Protein AF-A0A1H0FDY7-F1 (afdb_monomer)

Solvent-accessible surface area (backbone atoms only — not comparable to full-atom values): 5408 Å² total; per-residue (Å²): 113,71,66,62,55,48,51,53,49,35,74,75,29,66,67,55,36,52,47,36,64,77,40,43,67,60,53,36,43,76,73,71,44,87,73,62,88,90,58,86,84,80,80,81,82,79,51,102,89,45,86,84,82,87,80,78,88,73,82,69,96,65,94,69,54,70,70,58,46,50,66,47,40,72,77,54,82,73,87,124

Sequence (80 aa):
MKEKELLLSLLSDAELMAKFKENPKAVLKEKGIDVPEDVEIRVVEETEKVKYFVIPYVGSDAPASIEELEQRTAKYWIIA

InterPro domains:
  IPR004232 Nitrile hydratase alpha/Thiocyanate hydrolase gamma [PF02979] (18-58)
  IPR036648 Nitrile hydratase alpha /Thiocyanate hydrolase gamma superfamily [G3DSA:3.90.330.10] (10-78)
  IPR036648 Nitrile hydratase alpha /Thiocyanate hydrolase gamma superfamily [SSF56209] (13-57)

Structure (mmCIF, N/CA/C/O backbone):
data_AF-A0A1H0FDY7-F1
#
_entry.id   AF-A0A1H0FDY7-F1
#
loop_
_atom_site.group_PDB
_atom_site.id
_atom_site.type_symbol
_atom_site.label_atom_id
_atom_site.label_alt_id
_atom_site.label_comp_id
_atom_site.label_asym_id
_atom_site.label_entity_id
_atom_site.label_seq_id
_atom_site.pdbx_PDB_ins_code
_atom_site.Cartn_x
_atom_site.Cartn_y
_atom_site.Cartn_z
_atom_site.occupancy
_atom_site.B_iso_or_equiv
_atom_site.auth_seq_id
_atom_site.auth_comp_id
_atom_site.auth_asym_id
_atom_site.auth_atom_id
_atom_site.pdbx_PDB_model_num
ATOM 1 N N . MET A 1 1 ? 9.427 13.181 1.458 1.00 48.91 1 MET A N 1
ATOM 2 C CA . MET A 1 1 ? 8.799 14.016 2.521 1.00 48.91 1 MET A CA 1
ATOM 3 C C . MET A 1 1 ? 7.277 13.928 2.477 1.00 48.91 1 MET A C 1
ATOM 5 O O . MET A 1 1 ? 6.702 13.628 3.514 1.00 48.91 1 MET A O 1
ATOM 9 N N . LYS A 1 2 ? 6.646 14.053 1.297 1.00 64.88 2 LYS A N 1
ATOM 10 C CA . LYS A 1 2 ? 5.183 13.974 1.133 1.00 64.88 2 LYS A CA 1
ATOM 11 C C . LYS A 1 2 ? 4.536 12.690 1.681 1.00 64.88 2 LYS A C 1
ATOM 13 O O . LYS A 1 2 ? 3.439 12.762 2.223 1.00 64.88 2 LYS A O 1
ATOM 18 N N . GLU A 1 3 ? 5.200 11.531 1.594 1.00 66.38 3 GLU A N 1
ATOM 19 C CA . GLU A 1 3 ? 4.631 10.267 2.101 1.00 66.38 3 GLU A CA 1
ATOM 20 C C . GLU A 1 3 ? 4.518 10.224 3.629 1.00 66.38 3 GLU A C 1
ATOM 22 O O . GLU A 1 3 ? 3.513 9.762 4.165 1.00 66.38 3 GLU A O 1
ATOM 27 N N . LYS A 1 4 ? 5.520 10.746 4.348 1.00 73.44 4 LYS A N 1
ATOM 28 C CA . LYS A 1 4 ? 5.490 10.790 5.817 1.00 73.44 4 LYS A CA 1
ATOM 29 C C . LYS A 1 4 ? 4.396 11.734 6.314 1.00 73.44 4 LYS A C 1
ATOM 31 O O . LYS A 1 4 ? 3.698 11.420 7.270 1.00 73.44 4 LYS A O 1
ATOM 36 N N . GLU A 1 5 ? 4.221 12.869 5.646 1.00 79.31 5 GLU A N 1
ATOM 37 C CA . GLU A 1 5 ? 3.142 13.817 5.942 1.00 79.31 5 GLU A CA 1
ATOM 38 C C . GLU A 1 5 ? 1.761 13.213 5.659 1.00 79.31 5 GLU A C 1
ATOM 40 O O . GLU A 1 5 ? 0.834 13.398 6.447 1.00 79.31 5 GLU A O 1
ATOM 45 N N . LEU A 1 6 ? 1.633 12.431 4.580 1.00 80.31 6 LEU A N 1
ATOM 46 C CA . LEU A 1 6 ? 0.417 11.676 4.289 1.00 80.31 6 LEU A CA 1
ATOM 47 C C . LEU A 1 6 ? 0.096 10.694 5.420 1.00 80.31 6 LEU A C 1
ATOM 49 O O . LEU A 1 6 ? -1.025 10.716 5.926 1.00 80.31 6 LEU A O 1
ATOM 53 N N . LEU A 1 7 ? 1.080 9.905 5.859 1.00 80.69 7 LEU A N 1
ATOM 54 C CA . LEU A 1 7 ? 0.912 8.946 6.951 1.00 80.69 7 LEU A CA 1
ATOM 55 C C . LEU A 1 7 ? 0.471 9.630 8.254 1.00 80.69 7 LEU A C 1
ATOM 57 O O . LEU A 1 7 ? -0.472 9.182 8.898 1.00 80.69 7 LEU A O 1
ATOM 61 N N . LEU A 1 8 ? 1.096 10.753 8.616 1.00 84.69 8 LEU A N 1
ATOM 62 C CA . LEU A 1 8 ? 0.707 11.519 9.805 1.00 84.69 8 LEU A CA 1
ATOM 63 C C . LEU A 1 8 ? -0.714 12.084 9.686 1.00 84.69 8 LEU A C 1
ATOM 65 O O . LEU A 1 8 ? -1.456 12.066 10.667 1.00 84.69 8 LEU A O 1
ATOM 69 N N . SER A 1 9 ? -1.113 12.543 8.495 1.00 81.81 9 SER A N 1
ATOM 70 C CA . SER A 1 9 ? -2.480 13.022 8.260 1.00 81.81 9 SER A CA 1
ATOM 71 C C . SER A 1 9 ? -3.520 11.898 8.308 1.00 81.81 9 SER A C 1
ATOM 73 O O . SER A 1 9 ? -4.603 12.115 8.833 1.00 81.81 9 SER A O 1
ATOM 75 N N . LEU A 1 10 ? -3.176 10.692 7.839 1.00 84.62 10 LEU A N 1
ATOM 76 C CA . LEU A 1 10 ? -4.024 9.498 7.934 1.00 84.62 10 LEU A CA 1
ATOM 77 C C . LEU A 1 10 ? -4.226 9.070 9.391 1.00 84.62 10 LEU A C 1
ATOM 79 O O . LEU A 1 10 ? -5.341 8.779 9.799 1.00 84.62 10 LEU A O 1
ATOM 83 N N . LEU A 1 11 ? -3.154 9.060 10.186 1.00 83.50 11 LEU A N 1
ATOM 84 C CA . LEU A 1 11 ? -3.218 8.659 11.595 1.00 83.50 11 LEU A CA 1
ATOM 85 C C . LEU A 1 11 ? -3.944 9.682 12.476 1.00 83.50 11 LEU A C 1
ATOM 87 O O . LEU A 1 11 ? -4.529 9.309 13.490 1.00 83.50 11 LEU A O 1
ATOM 91 N N . SER A 1 12 ? -3.887 10.963 12.109 1.00 87.31 12 SER A N 1
ATOM 92 C CA . SER A 1 12 ? -4.521 12.042 12.878 1.00 87.31 12 SER A CA 1
ATOM 93 C C . SER A 1 12 ? -6.005 12.218 12.545 1.00 87.31 12 SER A C 1
ATOM 95 O O . SER A 1 12 ? -6.738 12.781 13.353 1.00 87.31 12 SER A O 1
ATOM 97 N N . ASP A 1 13 ? -6.445 11.753 11.373 1.00 87.38 13 ASP A N 1
ATOM 98 C CA . ASP A 1 13 ? -7.791 11.975 10.850 1.00 87.38 13 ASP A CA 1
ATOM 99 C C . ASP A 1 13 ? -8.445 10.639 10.460 1.00 87.38 13 ASP A C 1
ATOM 101 O O . ASP A 1 13 ? -8.193 10.058 9.400 1.00 87.38 13 ASP A O 1
ATOM 105 N N . ALA A 1 14 ? -9.284 10.122 11.360 1.00 83.62 14 ALA A N 1
ATOM 106 C CA . ALA A 1 14 ? -9.921 8.817 11.197 1.00 83.62 14 ALA A CA 1
ATOM 107 C C . ALA A 1 14 ? -10.886 8.768 9.996 1.00 83.62 14 ALA A C 1
ATOM 109 O O . ALA A 1 14 ? -11.044 7.708 9.384 1.00 83.6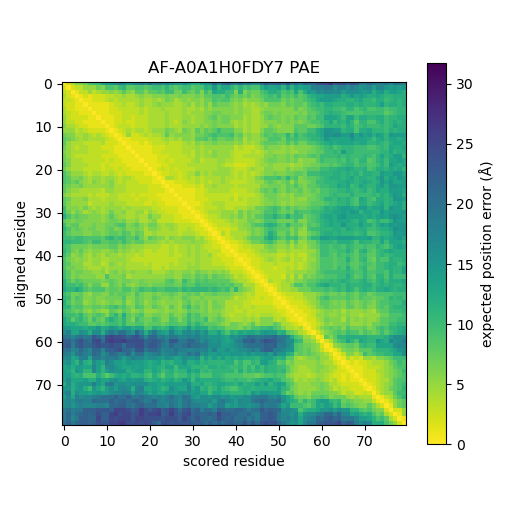2 14 ALA A O 1
ATOM 110 N N . GLU A 1 15 ? -11.499 9.897 9.625 1.00 86.06 15 GLU A N 1
ATOM 111 C CA . GLU A 1 15 ? -12.361 9.991 8.441 1.00 86.06 15 GLU A CA 1
ATOM 112 C C . GLU A 1 15 ? -11.534 9.903 7.156 1.00 86.06 15 GLU A C 1
ATOM 114 O O . GLU A 1 15 ? -11.906 9.194 6.215 1.00 86.06 15 GLU A O 1
ATOM 119 N N . LEU A 1 16 ? -10.376 10.567 7.124 1.00 84.56 16 LEU A N 1
ATOM 120 C CA . LEU A 1 16 ? -9.427 10.458 6.020 1.00 84.56 16 LEU A CA 1
ATOM 121 C C . LEU A 1 16 ? -8.860 9.034 5.911 1.00 84.56 16 LEU A C 1
ATOM 123 O O . LEU A 1 16 ? -8.719 8.527 4.797 1.00 84.56 16 LEU A O 1
ATOM 127 N N . MET A 1 17 ? -8.608 8.351 7.032 1.00 84.94 17 MET A N 1
ATOM 128 C CA . MET A 1 17 ? -8.191 6.944 7.027 1.00 84.94 17 MET A CA 1
ATOM 129 C C . MET A 1 17 ? -9.277 6.004 6.495 1.00 84.94 17 MET A C 1
ATOM 131 O O . MET A 1 17 ? -8.971 5.120 5.693 1.00 84.94 17 MET A O 1
ATOM 135 N N . ALA A 1 18 ? -10.539 6.200 6.886 1.00 85.81 18 ALA A N 1
ATOM 136 C CA . ALA A 1 18 ? -11.659 5.437 6.337 1.00 85.81 18 ALA A CA 1
ATOM 137 C C . ALA A 1 18 ? -11.784 5.645 4.816 1.00 85.81 18 ALA A C 1
ATOM 139 O O . ALA A 1 18 ? -11.802 4.671 4.062 1.00 85.81 18 ALA A O 1
ATOM 140 N N . LYS A 1 19 ? -11.726 6.902 4.351 1.00 85.44 19 LYS A N 1
ATOM 141 C CA . LYS A 1 19 ? -11.725 7.235 2.914 1.00 85.44 19 LYS A CA 1
ATOM 142 C C . LYS A 1 19 ? -10.543 6.630 2.165 1.00 85.44 19 LYS A C 1
ATOM 144 O O . LYS A 1 19 ? -10.704 6.175 1.036 1.00 85.44 19 LYS A O 1
ATOM 149 N N . PHE A 1 20 ? -9.361 6.605 2.776 1.00 87.06 20 PHE A N 1
ATOM 150 C CA . PHE A 1 20 ? -8.174 6.006 2.173 1.00 87.06 20 PHE A CA 1
ATOM 151 C C . PHE A 1 20 ? -8.314 4.490 2.015 1.00 87.06 20 PHE A C 1
ATOM 153 O O . PHE A 1 20 ? -7.852 3.946 1.017 1.00 87.06 20 PHE A O 1
ATOM 160 N N . LYS A 1 21 ? -8.983 3.809 2.954 1.00 85.44 21 LYS A N 1
ATOM 161 C CA . LYS A 1 21 ? -9.282 2.371 2.852 1.00 85.44 21 LYS A CA 1
ATOM 162 C C . LYS A 1 21 ? -10.308 2.069 1.757 1.00 85.44 21 LYS A C 1
ATOM 164 O O . LYS A 1 21 ? -10.153 1.071 1.061 1.00 85.44 21 LYS A O 1
ATOM 169 N N . GLU A 1 22 ? -11.323 2.917 1.592 1.00 85.94 22 GLU A N 1
ATOM 170 C CA . GLU A 1 22 ? -12.355 2.729 0.563 1.00 85.94 22 GLU A CA 1
ATOM 171 C C . GLU A 1 22 ? -11.879 3.115 -0.842 1.00 85.94 22 GLU A C 1
ATOM 173 O O . GLU A 1 22 ? -12.176 2.415 -1.810 1.00 85.94 22 GLU A O 1
ATOM 178 N N . ASN A 1 23 ? -11.147 4.225 -0.978 1.00 85.12 23 ASN A N 1
ATOM 179 C CA . ASN A 1 23 ? -10.714 4.729 -2.277 1.00 85.12 23 ASN A CA 1
ATOM 180 C C . ASN A 1 23 ? -9.313 5.370 -2.223 1.00 85.12 23 ASN A C 1
ATOM 182 O O . ASN A 1 23 ? -9.165 6.595 -2.329 1.00 85.12 23 ASN A O 1
ATOM 186 N N . PRO A 1 24 ? -8.253 4.551 -2.095 1.00 85.00 24 PRO A N 1
ATOM 187 C CA . PRO A 1 24 ? -6.887 5.046 -1.933 1.00 85.00 24 PRO A CA 1
ATOM 188 C C . PRO A 1 24 ? -6.410 5.874 -3.131 1.00 85.00 24 PRO A C 1
ATOM 190 O O . PRO A 1 24 ? -5.698 6.8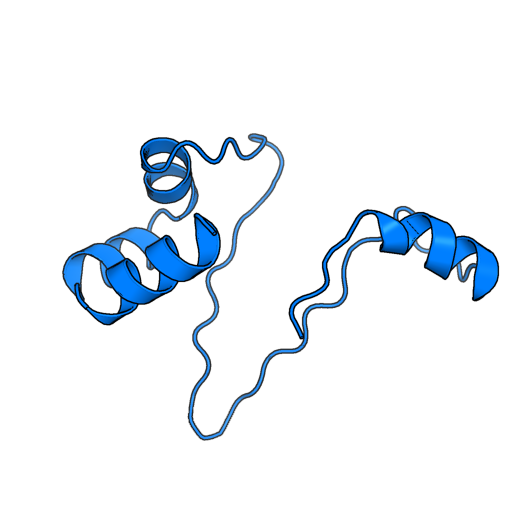60 -2.954 1.00 85.00 24 PRO A O 1
ATOM 193 N N . LYS A 1 25 ? -6.837 5.525 -4.355 1.00 82.94 25 LYS A N 1
ATOM 194 C CA . LYS A 1 25 ? -6.474 6.255 -5.583 1.00 82.94 25 LYS A CA 1
ATOM 195 C C . LYS A 1 25 ? -6.931 7.711 -5.544 1.00 82.94 25 LYS A C 1
ATOM 197 O O . LYS A 1 25 ? -6.171 8.594 -5.929 1.00 82.94 25 LYS A O 1
ATOM 202 N N . ALA A 1 26 ? -8.152 7.960 -5.070 1.00 84.06 26 ALA A N 1
ATOM 203 C CA . ALA A 1 26 ? -8.701 9.310 -4.987 1.00 84.06 26 ALA A CA 1
ATOM 204 C C . ALA A 1 26 ? -7.874 10.182 -4.033 1.00 84.06 26 ALA A C 1
ATOM 206 O O . ALA A 1 26 ? -7.421 11.258 -4.418 1.00 84.06 26 ALA A O 1
ATOM 207 N N . VAL A 1 27 ? -7.581 9.667 -2.836 1.00 85.12 27 VAL A N 1
ATOM 208 C CA . VAL A 1 27 ? -6.817 10.403 -1.818 1.00 85.12 27 VAL A CA 1
ATOM 209 C C . VAL A 1 27 ? -5.366 10.635 -2.253 1.00 85.12 27 VAL A C 1
ATOM 211 O O . VAL A 1 27 ? -4.814 11.713 -2.032 1.00 85.12 27 VAL A O 1
ATOM 214 N N . LEU A 1 28 ? -4.733 9.651 -2.901 1.00 83.75 28 LEU A N 1
ATOM 215 C CA . LEU A 1 28 ? -3.382 9.811 -3.449 1.00 83.75 28 LEU A CA 1
ATOM 216 C C . LEU A 1 28 ? -3.347 10.885 -4.541 1.00 83.75 28 LEU A C 1
ATOM 218 O O . LEU A 1 28 ? -2.470 11.752 -4.514 1.00 83.75 28 LEU A O 1
ATOM 222 N N . LYS A 1 29 ? -4.347 10.901 -5.427 1.00 83.12 29 LYS A N 1
ATOM 223 C CA . LYS A 1 29 ? -4.481 11.917 -6.475 1.00 83.12 29 LYS A CA 1
ATOM 224 C C . LYS A 1 29 ? -4.678 13.321 -5.899 1.00 83.12 29 LYS A C 1
ATOM 226 O O . LYS A 1 29 ? -4.016 14.252 -6.353 1.00 83.12 29 LYS A O 1
ATOM 231 N N . GLU A 1 30 ? -5.502 13.478 -4.860 1.00 82.50 30 GLU A N 1
ATOM 232 C CA . GLU A 1 30 ? -5.671 14.755 -4.140 1.00 82.50 30 GLU A CA 1
ATOM 233 C C . GLU A 1 30 ? -4.362 15.259 -3.511 1.00 82.50 30 GLU A C 1
ATOM 235 O O . GLU A 1 30 ? -4.120 16.464 -3.434 1.00 82.50 30 GLU A O 1
ATOM 240 N N . LYS A 1 31 ? -3.477 14.343 -3.104 1.00 78.38 31 LYS A N 1
ATOM 241 C CA . LYS A 1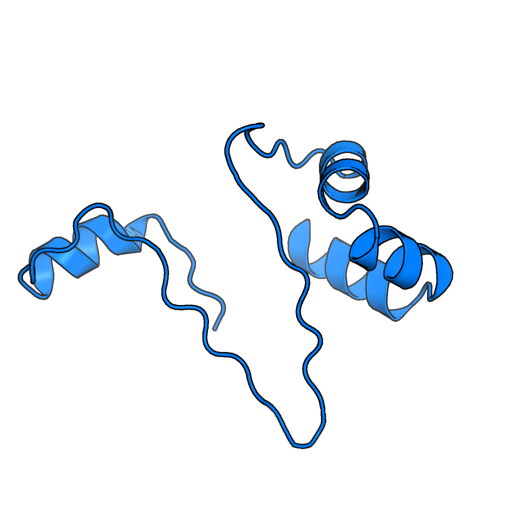 31 ? -2.151 14.656 -2.542 1.00 78.38 31 LYS A CA 1
ATOM 242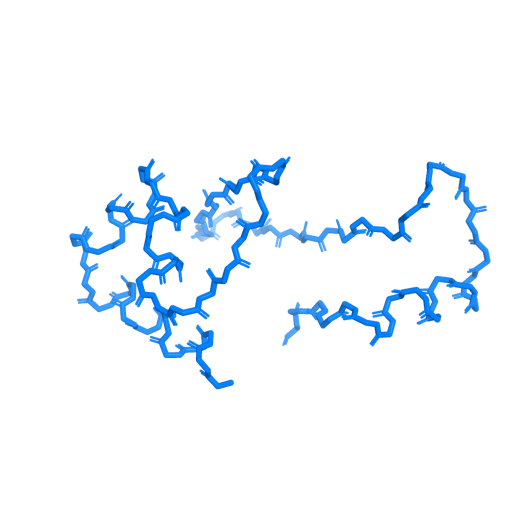 C C . LYS A 1 31 ? -1.075 14.861 -3.622 1.00 78.38 31 LYS A C 1
ATOM 244 O O . LYS A 1 31 ? 0.090 15.103 -3.293 1.00 78.38 31 LYS A O 1
ATOM 249 N N . GLY A 1 32 ? -1.449 14.792 -4.903 1.00 78.44 32 GLY A N 1
ATOM 250 C CA . GLY A 1 32 ? -0.553 14.965 -6.047 1.00 78.44 32 GLY A CA 1
ATOM 251 C C . GLY A 1 32 ? 0.321 13.745 -6.345 1.00 78.44 32 GLY A C 1
ATOM 252 O O . GLY A 1 32 ? 1.411 13.903 -6.897 1.00 78.44 32 GLY A O 1
ATOM 253 N N . ILE A 1 33 ? -0.121 12.552 -5.945 1.00 78.25 33 ILE A N 1
ATOM 254 C CA . ILE A 1 33 ? 0.499 11.270 -6.284 1.00 78.25 33 ILE A CA 1
ATOM 255 C C . ILE A 1 33 ? -0.353 10.640 -7.386 1.00 78.25 33 ILE A C 1
ATOM 257 O O . ILE A 1 33 ? -1.464 10.175 -7.135 1.00 78.25 33 ILE A O 1
ATOM 261 N N . ASP A 1 34 ? 0.164 10.654 -8.611 1.00 76.56 34 ASP A N 1
ATOM 262 C CA . ASP A 1 34 ? -0.524 10.066 -9.756 1.00 76.56 34 ASP A CA 1
ATOM 263 C C . ASP A 1 34 ? -0.250 8.560 -9.797 1.00 76.56 34 ASP A C 1
ATOM 265 O O . ASP A 1 34 ? 0.906 8.127 -9.828 1.00 76.56 34 ASP A O 1
ATOM 269 N N . VAL A 1 35 ? -1.315 7.762 -9.733 1.00 76.88 35 VAL A N 1
ATOM 270 C CA . VAL A 1 35 ? -1.227 6.303 -9.808 1.00 76.88 35 VAL A CA 1
ATOM 271 C C . VAL A 1 35 ? -1.856 5.851 -11.122 1.00 76.88 35 VAL A C 1
ATOM 273 O O . VAL A 1 35 ? -3.005 6.218 -11.380 1.00 76.88 35 VAL A O 1
ATOM 276 N N . PRO A 1 36 ? -1.150 5.042 -11.936 1.00 79.75 36 PRO A N 1
ATOM 277 C CA . PRO A 1 36 ? -1.685 4.549 -13.198 1.00 79.75 36 PRO A CA 1
ATOM 278 C C . PRO A 1 36 ? -3.006 3.795 -13.005 1.00 79.75 36 PRO A C 1
ATOM 280 O O . PRO A 1 36 ? -3.198 3.097 -12.006 1.00 79.75 36 PRO A O 1
ATOM 283 N N . GLU A 1 37 ? -3.911 3.889 -13.981 1.00 75.88 37 GLU A N 1
ATOM 284 C CA . GLU A 1 37 ? -5.227 3.243 -13.887 1.00 75.88 37 GLU A CA 1
ATOM 285 C C . GLU A 1 37 ? -5.127 1.716 -13.762 1.00 75.88 37 GLU A C 1
ATOM 287 O O . GLU A 1 37 ? -5.879 1.126 -12.986 1.00 75.88 37 GLU A O 1
ATOM 292 N N . ASP A 1 38 ? -4.129 1.118 -14.417 1.00 82.81 38 ASP A N 1
ATOM 293 C CA . ASP A 1 38 ? -3.854 -0.326 -14.431 1.00 82.81 38 ASP A CA 1
ATOM 294 C C . ASP A 1 38 ? -3.283 -0.865 -13.102 1.00 82.81 38 ASP A C 1
ATOM 296 O O . ASP A 1 38 ? -3.209 -2.070 -12.879 1.00 82.81 38 ASP A O 1
ATOM 300 N N . VAL A 1 39 ? -2.890 0.020 -12.177 1.00 80.81 39 VAL A N 1
ATOM 301 C CA . VAL A 1 39 ? -2.330 -0.374 -10.877 1.00 80.81 39 VAL A CA 1
ATOM 302 C C . VAL A 1 39 ? -3.445 -0.491 -9.845 1.00 80.81 39 VAL A C 1
ATOM 304 O O . VAL A 1 39 ? -4.120 0.490 -9.534 1.00 80.81 39 VAL A O 1
ATOM 307 N N . GLU A 1 40 ? -3.635 -1.672 -9.261 1.00 81.00 40 GLU A N 1
ATOM 308 C CA . GLU A 1 40 ? -4.506 -1.849 -8.095 1.00 81.00 40 GLU A CA 1
ATOM 309 C C . GLU A 1 40 ? -3.767 -1.443 -6.810 1.00 81.00 40 GLU A C 1
ATOM 311 O O . GLU A 1 40 ? -2.651 -1.892 -6.553 1.00 81.00 40 GLU A O 1
ATOM 316 N N . ILE A 1 41 ? -4.397 -0.604 -5.983 1.00 82.38 41 ILE A N 1
ATOM 317 C CA . ILE A 1 41 ? -3.850 -0.201 -4.683 1.00 82.38 41 ILE A CA 1
ATOM 318 C C . ILE A 1 41 ? -4.649 -0.891 -3.590 1.00 82.38 41 ILE A C 1
ATOM 320 O O . ILE A 1 41 ? -5.857 -0.684 -3.481 1.00 82.38 41 ILE A O 1
ATOM 324 N N . ARG A 1 42 ? -3.963 -1.661 -2.744 1.00 82.31 42 ARG A N 1
ATOM 325 C CA . ARG A 1 42 ? -4.541 -2.262 -1.540 1.00 82.31 42 ARG A CA 1
ATOM 326 C C . ARG A 1 42 ? -3.934 -1.621 -0.306 1.00 82.31 42 ARG A C 1
ATOM 328 O O . ARG A 1 42 ? -2.716 -1.601 -0.150 1.00 82.31 42 ARG A O 1
ATOM 335 N N . VAL A 1 43 ? -4.794 -1.120 0.572 1.00 83.50 43 VAL A N 1
ATOM 336 C CA . VAL A 1 43 ? -4.380 -0.570 1.863 1.00 83.50 43 VAL A CA 1
ATOM 337 C C . VAL A 1 43 ? -4.398 -1.692 2.888 1.00 83.50 43 VAL A C 1
ATOM 339 O O . VAL A 1 43 ? -5.440 -2.297 3.132 1.00 83.50 43 VAL A O 1
ATOM 342 N N . VAL A 1 44 ? -3.241 -1.963 3.485 1.00 83.50 44 VAL A N 1
ATOM 343 C CA . VAL A 1 44 ? -3.100 -2.908 4.595 1.00 83.50 44 VAL A CA 1
ATOM 344 C C . VAL A 1 44 ? -2.764 -2.141 5.865 1.00 83.50 44 VAL A C 1
ATOM 346 O O . VAL A 1 44 ? -1.930 -1.239 5.852 1.00 83.50 44 VAL A O 1
ATOM 349 N N . GLU A 1 45 ? -3.440 -2.486 6.955 1.00 81.38 45 GLU A N 1
ATOM 350 C CA . GLU A 1 45 ? -3.190 -1.905 8.270 1.00 81.38 45 GLU A CA 1
ATOM 351 C C . GLU A 1 45 ? -2.431 -2.912 9.123 1.00 81.38 45 GLU A C 1
ATOM 353 O O . GLU A 1 45 ? -2.873 -4.049 9.315 1.00 81.38 45 GLU A O 1
ATOM 358 N N . GLU A 1 46 ? -1.271 -2.487 9.613 1.00 81.06 46 GLU A N 1
ATOM 359 C CA . GLU A 1 46 ? -0.487 -3.259 10.559 1.00 81.06 46 GLU A CA 1
ATOM 360 C C . GLU A 1 46 ? -1.201 -3.318 11.913 1.00 81.06 46 GLU A C 1
ATOM 362 O O . GLU A 1 46 ? -1.720 -2.316 12.401 1.00 81.06 46 GLU A O 1
ATOM 367 N N . THR A 1 47 ? -1.215 -4.494 12.535 1.00 82.00 47 THR A N 1
ATOM 368 C CA . THR A 1 47 ? -1.769 -4.679 13.884 1.00 82.00 47 THR A CA 1
ATOM 369 C C . THR A 1 47 ? -0.683 -5.216 14.805 1.00 82.00 47 THR A C 1
ATOM 371 O O . THR A 1 47 ? 0.351 -5.697 14.343 1.00 82.00 47 THR A O 1
ATOM 374 N N . GLU A 1 48 ? -0.920 -5.217 16.118 1.00 83.25 48 GLU A N 1
ATOM 375 C CA . GLU A 1 48 ? 0.051 -5.712 17.111 1.00 83.25 48 GLU A CA 1
ATOM 376 C C . GLU A 1 48 ? 0.530 -7.153 16.850 1.00 83.25 48 GLU A C 1
ATOM 378 O O . GLU A 1 48 ? 1.584 -7.560 17.333 1.00 83.25 48 GLU A O 1
ATOM 383 N N . LYS A 1 49 ? -0.240 -7.934 16.083 1.00 85.81 49 LYS A N 1
ATOM 384 C CA . LYS A 1 49 ? 0.025 -9.349 15.79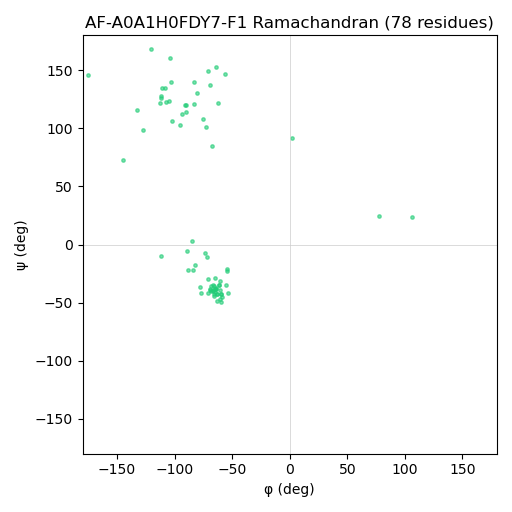9 1.00 85.81 49 LYS A CA 1
ATOM 385 C C . LYS A 1 49 ? 0.404 -9.631 14.347 1.00 85.81 49 LYS A C 1
ATOM 387 O O . LYS A 1 49 ? 0.789 -10.759 14.048 1.00 85.81 49 LYS A O 1
ATOM 392 N N . VAL A 1 50 ? 0.272 -8.657 13.446 1.00 84.75 50 VAL A N 1
ATOM 393 C CA . VAL A 1 50 ? 0.470 -8.866 12.005 1.00 84.75 50 VAL A CA 1
ATOM 394 C C . VAL A 1 50 ? 1.365 -7.774 11.452 1.00 84.75 50 VAL A C 1
ATOM 396 O O . VAL A 1 50 ? 0.975 -6.611 11.434 1.00 84.75 50 VAL A O 1
ATOM 399 N N . LYS A 1 51 ? 2.540 -8.185 10.972 1.00 83.25 51 LYS A N 1
ATOM 400 C CA . LYS A 1 51 ? 3.499 -7.362 10.231 1.00 83.25 51 LYS A CA 1
ATOM 401 C C . LYS A 1 51 ? 3.411 -7.710 8.749 1.00 83.25 51 LYS A C 1
ATOM 403 O O . LYS A 1 51 ? 3.291 -8.886 8.406 1.00 83.25 51 LYS A O 1
ATOM 408 N N . TYR A 1 52 ? 3.494 -6.707 7.881 1.00 81.56 52 TYR A N 1
ATOM 409 C CA . TYR A 1 52 ? 3.481 -6.907 6.432 1.00 81.56 52 TYR A CA 1
ATOM 410 C C . TYR A 1 52 ? 4.864 -6.633 5.859 1.00 81.56 52 TYR A C 1
ATOM 412 O O . TYR A 1 52 ? 5.491 -5.631 6.192 1.00 81.56 52 T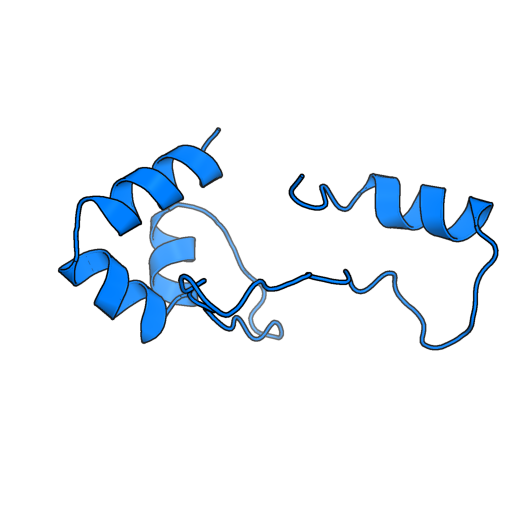YR A O 1
ATOM 420 N N . PHE A 1 53 ? 5.319 -7.514 4.973 1.00 77.44 53 PHE A N 1
ATOM 421 C CA . PHE A 1 53 ? 6.529 -7.299 4.193 1.00 77.44 53 PHE A CA 1
ATOM 422 C C . PHE A 1 53 ? 6.142 -7.127 2.728 1.00 77.44 53 PHE A C 1
ATOM 424 O O . PHE A 1 53 ? 5.496 -8.001 2.148 1.00 77.44 53 PHE A O 1
ATOM 431 N N . VAL A 1 54 ? 6.502 -5.989 2.136 1.00 81.25 54 VAL A N 1
ATOM 432 C CA . VAL A 1 54 ? 6.205 -5.699 0.731 1.00 81.25 54 VAL A CA 1
ATOM 433 C C . VAL A 1 54 ? 7.397 -6.131 -0.109 1.00 81.25 54 VAL A C 1
ATOM 435 O O . VAL A 1 54 ? 8.467 -5.533 -0.038 1.00 81.25 54 VAL A O 1
ATOM 438 N N . ILE A 1 55 ? 7.202 -7.169 -0.919 1.00 77.31 55 ILE A N 1
ATOM 439 C CA . ILE A 1 55 ? 8.183 -7.590 -1.919 1.00 77.31 55 ILE A CA 1
ATOM 440 C C . ILE A 1 55 ? 7.859 -6.829 -3.211 1.00 77.31 55 ILE A C 1
ATOM 442 O O . ILE A 1 55 ? 6.781 -7.042 -3.772 1.00 77.31 55 ILE A O 1
ATOM 446 N N . PRO A 1 56 ? 8.723 -5.917 -3.686 1.00 74.56 56 PRO A N 1
ATOM 447 C CA . PRO A 1 56 ? 8.429 -5.135 -4.876 1.00 74.56 56 PRO A CA 1
ATOM 448 C C . PRO A 1 56 ? 8.481 -6.001 -6.130 1.00 74.56 56 PRO A C 1
ATOM 450 O O . PRO A 1 56 ? 9.282 -6.929 -6.256 1.00 74.56 56 PRO A O 1
ATOM 453 N N . TYR A 1 57 ? 7.661 -5.630 -7.107 1.00 76.50 57 TYR A N 1
ATOM 454 C CA . TYR A 1 57 ? 7.710 -6.233 -8.426 1.00 76.50 57 TYR A CA 1
ATOM 455 C C . TYR A 1 57 ? 8.914 -5.700 -9.210 1.00 76.50 57 TYR A C 1
ATOM 457 O O . TYR A 1 57 ? 8.938 -4.557 -9.666 1.00 76.50 57 TYR A O 1
ATOM 465 N N . VAL A 1 58 ? 9.927 -6.544 -9.387 1.00 73.81 58 VAL A N 1
ATOM 466 C CA . VAL A 1 58 ? 11.171 -6.167 -10.071 1.00 73.81 58 VAL A CA 1
ATOM 467 C C . VAL A 1 58 ? 11.132 -6.387 -11.586 1.00 73.81 58 VAL A C 1
ATOM 469 O O . VAL A 1 58 ? 12.075 -5.985 -12.259 1.00 73.81 58 VAL A O 1
ATOM 472 N N . GLY A 1 59 ? 10.082 -6.979 -12.176 1.00 66.25 59 GLY A N 1
ATOM 473 C CA . GLY A 1 59 ? 9.884 -7.001 -13.642 1.00 66.25 59 GLY A CA 1
ATOM 474 C C . GLY A 1 59 ? 10.136 -8.319 -14.392 1.00 66.25 59 GLY A C 1
ATOM 475 O O . GLY A 1 59 ? 10.484 -8.261 -15.564 1.00 66.25 59 GLY A O 1
ATOM 476 N N . SER A 1 60 ? 10.049 -9.489 -13.747 1.00 63.28 60 SER A N 1
ATOM 477 C CA . SER A 1 60 ? 9.981 -10.822 -14.394 1.00 63.28 60 SER A CA 1
ATOM 478 C C . SER A 1 60 ? 9.779 -11.914 -13.339 1.00 63.28 60 SER A C 1
ATOM 480 O O . SER A 1 60 ? 10.354 -11.804 -12.260 1.00 63.28 60 SER A O 1
ATOM 482 N N . ASP A 1 61 ? 9.035 -12.974 -13.674 1.00 60.38 61 ASP A N 1
ATOM 483 C CA . ASP A 1 61 ? 8.841 -14.183 -12.844 1.00 60.38 61 ASP A CA 1
ATOM 484 C C . ASP A 1 61 ? 10.070 -15.114 -12.796 1.00 60.38 61 ASP A C 1
ATOM 486 O O . ASP A 1 61 ? 10.100 -16.084 -12.039 1.00 60.38 61 ASP A O 1
ATOM 490 N N . ALA A 1 62 ? 11.100 -14.841 -13.602 1.00 61.09 62 ALA A N 1
ATOM 491 C CA . ALA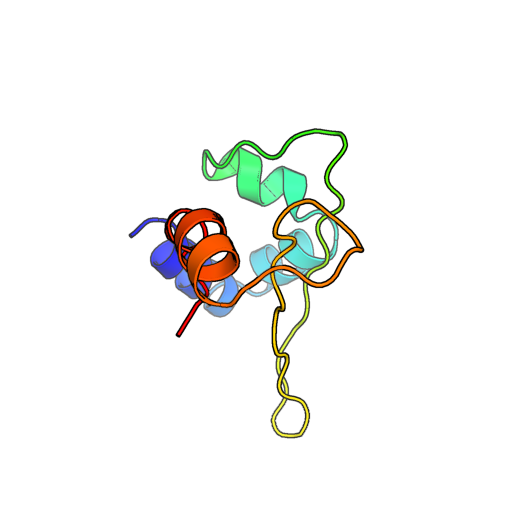 A 1 62 ? 12.326 -15.629 -13.625 1.00 61.09 62 ALA A CA 1
ATOM 492 C C . ALA A 1 62 ? 13.305 -15.196 -12.514 1.00 61.09 62 ALA A C 1
ATOM 494 O O . ALA A 1 62 ? 13.476 -13.992 -12.288 1.00 61.09 62 ALA A O 1
ATOM 495 N N . PRO A 1 63 ? 13.994 -16.149 -11.855 1.00 66.06 63 PRO A N 1
ATOM 496 C CA . PRO A 1 63 ? 15.054 -15.827 -10.909 1.00 66.06 63 PRO A CA 1
ATOM 497 C C . PRO A 1 63 ? 16.185 -15.091 -11.639 1.00 66.06 63 PRO A C 1
ATOM 499 O O . PRO A 1 63 ? 16.753 -15.608 -12.598 1.00 66.06 63 PRO A O 1
ATOM 502 N N . ALA A 1 64 ? 16.486 -13.875 -11.185 1.00 71.81 64 ALA A N 1
ATOM 503 C CA . ALA A 1 64 ? 17.600 -13.066 -11.666 1.00 71.81 64 ALA A CA 1
ATOM 504 C C . ALA A 1 64 ? 18.753 -13.092 -10.655 1.00 71.81 64 ALA A C 1
ATOM 506 O O . ALA A 1 64 ? 18.556 -13.404 -9.476 1.00 71.81 64 ALA A O 1
ATOM 507 N N . SER A 1 65 ? 19.955 -12.752 -11.112 1.00 79.81 65 SER A N 1
ATOM 508 C CA . SER A 1 65 ? 21.132 -12.648 -10.247 1.00 79.81 6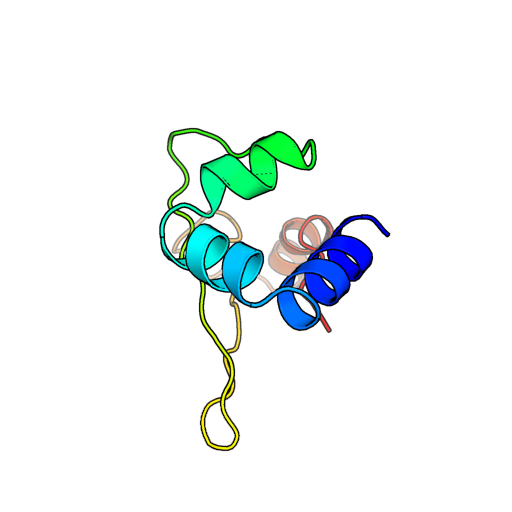5 SER A CA 1
ATOM 509 C C . SER A 1 65 ? 20.956 -11.527 -9.216 1.00 79.81 65 SER A C 1
ATOM 511 O O . SER A 1 65 ? 20.269 -10.543 -9.488 1.00 79.81 65 SER A O 1
ATOM 513 N N . ILE A 1 66 ? 21.615 -11.631 -8.053 1.00 78.81 66 ILE A N 1
ATOM 514 C CA . ILE A 1 66 ? 21.570 -10.581 -7.013 1.00 78.81 66 ILE A CA 1
ATOM 515 C C . ILE A 1 66 ? 21.957 -9.214 -7.600 1.00 78.81 66 ILE A C 1
ATOM 517 O O . ILE A 1 66 ? 21.261 -8.238 -7.360 1.00 78.81 66 ILE A O 1
ATOM 521 N N . GLU A 1 67 ? 22.979 -9.169 -8.454 1.00 78.75 67 GLU A N 1
ATOM 522 C CA . GLU A 1 67 ? 23.466 -7.937 -9.088 1.00 78.75 67 GLU A CA 1
ATOM 523 C C . GLU A 1 67 ? 22.436 -7.298 -10.047 1.00 78.75 67 GLU A C 1
ATOM 525 O O . GLU A 1 67 ? 22.249 -6.082 -10.063 1.00 78.75 67 GLU A O 1
ATOM 530 N N . GLU A 1 68 ? 21.683 -8.108 -10.802 1.00 74.75 68 GLU A N 1
ATOM 531 C CA . GLU A 1 68 ? 20.574 -7.617 -11.637 1.00 74.75 68 GLU A CA 1
ATOM 532 C C . GLU A 1 68 ? 19.407 -7.120 -10.781 1.00 74.75 68 GLU A C 1
ATOM 534 O O . GLU A 1 68 ? 18.766 -6.118 -11.108 1.00 74.75 68 GLU A O 1
ATOM 539 N N . LEU A 1 69 ? 19.114 -7.818 -9.681 1.00 76.81 69 LEU A N 1
ATOM 540 C CA . LEU A 1 69 ? 18.080 -7.410 -8.740 1.00 76.81 69 LEU A CA 1
ATOM 541 C C . LEU A 1 69 ? 18.450 -6.096 -8.060 1.00 76.81 69 LEU A C 1
ATOM 543 O O . LEU A 1 69 ? 17.578 -5.247 -7.969 1.00 76.81 69 LEU A O 1
ATOM 547 N N . GLU A 1 70 ? 19.705 -5.880 -7.668 1.00 75.19 70 GLU A N 1
ATOM 548 C CA . GLU A 1 70 ? 20.180 -4.608 -7.107 1.00 75.19 70 GLU A CA 1
ATOM 549 C C . GLU A 1 70 ? 19.995 -3.442 -8.084 1.00 75.19 70 GLU A C 1
ATOM 551 O O . GLU A 1 70 ? 19.505 -2.382 -7.699 1.00 75.19 70 GLU A O 1
ATOM 556 N N . GLN A 1 71 ? 20.291 -3.637 -9.371 1.00 73.69 71 GLN A N 1
ATOM 557 C CA . GLN A 1 71 ? 20.054 -2.605 -10.388 1.00 73.69 71 GLN A CA 1
ATOM 558 C C . GLN A 1 71 ? 18.560 -2.315 -10.596 1.00 73.69 71 GLN A C 1
ATOM 560 O O . GLN A 1 71 ? 18.167 -1.168 -10.826 1.00 73.69 71 GLN A O 1
ATOM 565 N N . ARG A 1 72 ? 17.709 -3.343 -10.497 1.00 73.00 72 ARG A N 1
ATOM 566 C CA . ARG A 1 72 ? 16.249 -3.226 -10.659 1.00 73.00 72 ARG A CA 1
ATOM 567 C C . ARG A 1 72 ? 15.578 -2.642 -9.415 1.00 73.00 72 ARG A C 1
ATOM 569 O O . ARG A 1 72 ? 14.635 -1.863 -9.545 1.00 73.00 72 ARG A O 1
ATOM 576 N N . THR A 1 73 ? 16.065 -2.982 -8.223 1.00 67.94 73 THR A N 1
ATOM 577 C CA . THR A 1 73 ? 15.578 -2.481 -6.930 1.00 67.94 73 THR A CA 1
ATOM 578 C C . THR A 1 73 ? 16.160 -1.127 -6.563 1.00 67.94 73 THR A C 1
ATOM 580 O O . THR A 1 73 ? 15.525 -0.427 -5.787 1.00 67.94 73 THR A O 1
ATOM 583 N N . ALA A 1 74 ? 17.256 -0.676 -7.184 1.00 62.03 74 ALA A N 1
ATOM 584 C CA . ALA A 1 74 ? 17.804 0.672 -6.984 1.00 62.03 74 ALA A CA 1
ATOM 585 C C . ALA A 1 74 ? 16.780 1.796 -7.241 1.00 62.03 74 ALA A C 1
ATOM 587 O O . ALA A 1 74 ? 16.921 2.905 -6.726 1.00 62.03 74 ALA A O 1
ATOM 588 N N . LYS A 1 75 ? 15.729 1.515 -8.024 1.00 59.84 75 LYS A N 1
ATOM 589 C CA . LYS A 1 7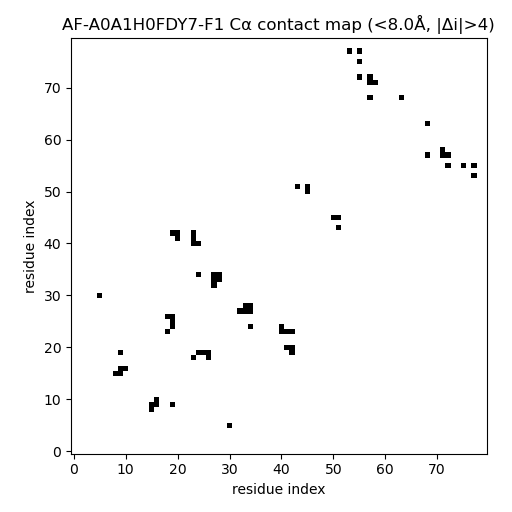5 ? 14.606 2.430 -8.273 1.00 59.84 75 LYS A CA 1
ATOM 590 C C . LYS A 1 75 ? 13.473 2.306 -7.244 1.00 59.84 75 LYS A C 1
ATOM 592 O O . LYS A 1 75 ? 12.683 3.236 -7.090 1.00 59.84 75 LYS A O 1
ATOM 597 N N . TYR A 1 76 ? 13.380 1.173 -6.556 1.00 57.28 76 TYR A N 1
ATOM 598 C CA . TYR A 1 76 ? 12.384 0.906 -5.529 1.00 57.28 76 TYR A CA 1
ATOM 599 C C . TYR A 1 76 ? 12.977 1.233 -4.165 1.00 57.28 76 TYR A C 1
ATOM 601 O O . TYR A 1 76 ? 13.743 0.464 -3.591 1.00 57.28 76 TYR A O 1
ATOM 609 N N . TRP A 1 77 ? 12.586 2.381 -3.623 1.00 47.00 77 TRP A N 1
ATOM 610 C CA . TRP A 1 77 ? 12.804 2.676 -2.216 1.00 47.00 77 TRP A CA 1
ATOM 611 C C . TRP A 1 77 ? 11.920 1.707 -1.399 1.00 47.00 77 TRP A C 1
ATOM 613 O O . TRP A 1 77 ? 10.757 1.970 -1.102 1.00 47.00 77 TRP A O 1
ATOM 623 N N . ILE A 1 78 ? 12.378 0.489 -1.115 1.00 50.53 78 ILE A N 1
ATOM 624 C CA . ILE A 1 78 ? 11.631 -0.327 -0.158 1.00 50.53 78 ILE A CA 1
ATOM 625 C C . ILE A 1 78 ? 11.891 0.302 1.203 1.00 50.53 78 ILE A C 1
ATOM 627 O O . ILE A 1 78 ? 12.973 0.164 1.764 1.00 50.53 78 ILE A O 1
ATOM 631 N N . ILE A 1 79 ? 10.892 1.060 1.643 1.00 45.38 79 ILE A N 1
ATOM 632 C CA . ILE A 1 79 ? 10.382 1.173 3.008 1.00 45.38 79 ILE A CA 1
ATOM 633 C C . ILE A 1 79 ? 11.187 0.299 3.985 1.00 45.38 79 ILE A C 1
ATOM 635 O O . ILE A 1 79 ? 10.889 -0.881 4.176 1.00 45.38 79 ILE A O 1
ATOM 639 N N . ALA A 1 80 ? 12.212 0.899 4.580 1.00 33.38 80 ALA A N 1
ATOM 640 C CA . ALA A 1 80 ? 12.864 0.444 5.797 1.00 33.38 80 ALA A CA 1
ATOM 641 C C . ALA A 1 80 ? 12.787 1.585 6.813 1.00 33.38 80 ALA A C 1
ATOM 643 O O . ALA A 1 80 ? 12.958 2.756 6.392 1.00 33.38 80 ALA A O 1
#

Radius of gyration: 15.3 Å; Cα contacts (8 Å, |Δi|>4): 36; chains: 1; bounding box: 36×31×32 Å

Mean predicted aligned error: 8.73 Å

Secondary structure (DSSP, 8-state):
-HHHHHHHHHHH-HHHHHHHHH-HHHHHHHTT----TT--------BTTB--------S-SSPPPHHHHHHHHTT-----

Organism: NCBI:txid206665

pLDDT: mean 76.39, std 10.94, range [33.38, 87.38]

Foldseek 3Di:
DLVVVVVVVLVVDVVVVVVCQVCVCVSCVVSVNHDDPPDDDHDDDDDPPDDDADDDDLDDPDDDDPVSSCVSCVPPPPDD